Protein AF-A0AAD4X866-F1 (afdb_monomer_lite)

Organism: NCBI:txid357466

Secondary structure (DSSP, 8-state):
---GGGG-TTGGGGHHHHHHHHHHHHH-TT-HHHHHHHHHHHHHHHHHHGGGGHHHHHHHHHHHHHHHHHHTTSS---GGGGHHHHHHHHHHGGGGHHHHHHHHHHHHHHHHHHHHHT--

pLDDT: mean 76.5, std 15.6, range [35.47, 92.19]

InterPro domains:
  IPR011989 Armadillo-like helical [G3DSA:1.25.10.10] (5-119)
  IPR016024 Armadillo-type fold [SSF48371] (7-112)
  IPR040122 Importin beta family [PTHR10527] (7-111)
  IPR058584 Importin subunit beta-1/Transportin-1-like, TPR repeats [PF25574] (9-115)

Foldseek 3Di:
DPLPLVPCLPCLVCCVVVLVVLLVLLPCLVDPVSNLVSLVVLLSCLVNQQQSCVVVVVSVLVSLLVSLVVCVVVLPPDPPNLCSLVSNCRRNPPVSPVCCVSSVVSVVVVVVSVVVVVVD

Sequence (120 aa):
MPDFAKCMPDFAKYMLEFYKYLEMGLQNFEEYQACTITVGVVRDICRALEEKILPYCDGIMTQLLKNFSINQLHRSVKSPNISCFGDISLAIGEQFEKYLAYAMPILKSAAEVSTHAFLN

Radius of gyration: 14.62 Å; chains: 1; bounding box: 31×32×47 Å

Structure (mmCIF, N/CA/C/O backbone):
data_AF-A0AAD4X866-F1
#
_entry.id   AF-A0AAD4X866-F1
#
loop_
_atom_site.group_PDB
_atom_site.id
_atom_site.type_symbol
_atom_site.label_atom_id
_atom_site.label_alt_id
_atom_site.label_comp_id
_atom_site.label_asym_id
_atom_site.label_entity_id
_atom_site.label_seq_id
_atom_site.pdbx_PDB_ins_code
_atom_site.Cartn_x
_atom_site.Cartn_y
_atom_site.Cartn_z
_atom_site.occupancy
_atom_site.B_iso_or_equiv
_atom_site.auth_seq_id
_atom_site.auth_comp_id
_atom_site.auth_asym_id
_atom_site.auth_atom_id
_atom_site.pdbx_PDB_model_num
ATOM 1 N N . MET A 1 1 ? -2.612 -16.992 -9.409 1.00 45.09 1 MET A N 1
ATOM 2 C CA . MET A 1 1 ? -2.059 -17.195 -8.054 1.00 45.09 1 MET A CA 1
ATOM 3 C C . MET A 1 1 ? -3.250 -17.299 -7.112 1.00 45.09 1 MET A C 1
ATOM 5 O O . MET A 1 1 ? -4.165 -16.505 -7.303 1.00 45.09 1 MET A O 1
ATOM 9 N N . PRO A 1 2 ? -3.339 -18.320 -6.243 1.00 43.78 2 PRO A N 1
ATOM 10 C CA . PRO A 1 2 ? -4.480 -18.469 -5.344 1.00 43.78 2 PRO A CA 1
ATOM 11 C C . PRO A 1 2 ? -4.501 -17.310 -4.341 1.00 43.78 2 PRO A C 1
ATOM 13 O O . PRO A 1 2 ? -3.453 -16.876 -3.875 1.00 43.78 2 PRO A O 1
ATOM 16 N N . ASP A 1 3 ? -5.699 -16.795 -4.085 1.00 53.84 3 ASP A N 1
ATOM 17 C CA . ASP A 1 3 ? -5.989 -15.590 -3.304 1.00 53.84 3 ASP A CA 1
ATOM 18 C C . ASP A 1 3 ? -5.671 -15.837 -1.815 1.00 53.84 3 ASP A C 1
ATOM 20 O O . ASP A 1 3 ? -6.530 -16.274 -1.045 1.00 53.84 3 ASP A O 1
ATOM 24 N N . PHE A 1 4 ? -4.411 -15.632 -1.409 1.00 51.78 4 PHE A N 1
ATOM 25 C CA . PHE A 1 4 ? -3.929 -15.867 -0.035 1.00 51.78 4 PHE A CA 1
ATOM 26 C C . PHE A 1 4 ? -4.761 -15.112 1.017 1.00 51.78 4 PHE A C 1
ATOM 28 O O . PHE A 1 4 ? -4.966 -15.602 2.128 1.00 51.78 4 PHE A O 1
ATOM 35 N N . ALA A 1 5 ? -5.309 -13.962 0.626 1.00 49.78 5 ALA A N 1
ATOM 36 C CA . ALA A 1 5 ? -6.184 -13.104 1.412 1.00 49.78 5 ALA A CA 1
ATOM 37 C C . ALA A 1 5 ? -7.446 -13.804 1.945 1.00 49.78 5 ALA A C 1
ATOM 39 O O . ALA A 1 5 ? -7.864 -13.570 3.080 1.00 49.78 5 ALA A O 1
ATOM 40 N N . LYS A 1 6 ? -8.050 -14.698 1.151 1.00 51.56 6 LYS A N 1
ATOM 41 C CA . LYS A 1 6 ? -9.372 -15.270 1.455 1.00 51.56 6 LYS A CA 1
ATOM 42 C C . LYS A 1 6 ? -9.345 -16.292 2.598 1.00 51.56 6 LYS A C 1
ATOM 44 O O . LYS A 1 6 ? -10.385 -16.603 3.172 1.00 51.56 6 LYS A O 1
ATOM 49 N N . CYS A 1 7 ? -8.164 -16.804 2.945 1.00 52.19 7 CYS A N 1
ATOM 50 C CA . CYS A 1 7 ? -7.988 -17.833 3.970 1.00 52.19 7 CYS A CA 1
ATOM 51 C C . CYS A 1 7 ? -7.657 -17.275 5.364 1.00 52.19 7 CYS A C 1
ATOM 53 O O . CYS A 1 7 ? -7.580 -18.057 6.311 1.00 52.19 7 CYS A O 1
ATOM 55 N N . MET A 1 8 ? -7.449 -15.962 5.519 1.00 58.38 8 MET A N 1
ATOM 56 C CA . MET A 1 8 ? -7.005 -15.370 6.788 1.00 58.38 8 MET A CA 1
ATOM 57 C C . MET A 1 8 ? -8.023 -14.364 7.344 1.00 58.38 8 MET A C 1
ATOM 59 O O . MET A 1 8 ? -7.748 -13.164 7.343 1.00 58.38 8 MET A O 1
ATOM 63 N N . PRO A 1 9 ? -9.167 -14.823 7.892 1.00 59.28 9 PRO A N 1
ATOM 64 C CA . PRO A 1 9 ? -10.231 -13.957 8.420 1.00 59.28 9 PRO A CA 1
ATOM 65 C C . PRO A 1 9 ? -9.817 -13.043 9.592 1.00 59.28 9 PRO A C 1
ATOM 67 O O . PRO A 1 9 ? -10.645 -12.303 10.109 1.00 59.28 9 PRO A O 1
ATOM 70 N N . ASP A 1 10 ? -8.548 -13.063 10.007 1.00 73.00 10 ASP A N 1
ATOM 71 C CA . ASP A 1 10 ? -8.043 -12.278 11.130 1.00 73.00 10 ASP A CA 1
ATOM 72 C C . ASP A 1 10 ? -6.566 -11.860 10.959 1.00 73.00 10 ASP A C 1
ATOM 74 O O . ASP A 1 10 ? -5.818 -11.762 11.931 1.00 73.00 10 ASP A O 1
ATOM 78 N N . PHE A 1 11 ? -6.100 -11.647 9.717 1.00 79.12 11 PHE A N 1
ATOM 79 C CA . PHE A 1 11 ? -4.707 -11.234 9.457 1.00 79.12 11 PHE A CA 1
ATOM 80 C C . PHE A 1 11 ? -4.351 -9.876 10.080 1.00 79.12 11 PHE A C 1
ATOM 82 O O . PHE A 1 11 ? -3.198 -9.634 10.432 1.00 79.12 11 PHE A O 1
ATOM 89 N N . ALA A 1 12 ? -5.348 -9.010 10.283 1.00 81.75 12 ALA A N 1
ATOM 90 C CA . ALA A 1 12 ? -5.176 -7.663 10.822 1.00 81.75 12 ALA A CA 1
ATOM 91 C C . ALA A 1 12 ? -4.376 -7.626 12.140 1.00 81.75 12 ALA A C 1
ATOM 93 O O . ALA A 1 12 ? -3.578 -6.715 12.339 1.00 81.75 12 ALA A O 1
ATOM 94 N N . LYS A 1 13 ? -4.508 -8.637 13.013 1.00 86.19 13 LYS A N 1
ATOM 95 C CA . LYS A 1 13 ? -3.761 -8.693 14.286 1.00 86.19 13 LYS A CA 1
ATOM 96 C C . LYS A 1 13 ? -2.251 -8.880 14.121 1.00 86.19 13 LYS A C 1
ATOM 98 O O . LYS A 1 13 ? -1.493 -8.521 15.015 1.00 86.19 13 LYS A O 1
ATOM 103 N N . TYR A 1 14 ? -1.814 -9.430 12.990 1.00 87.44 14 TYR A N 1
ATOM 104 C CA . TYR A 1 14 ? -0.399 -9.634 12.685 1.00 87.44 14 TYR A CA 1
ATOM 105 C C . TYR A 1 14 ? 0.210 -8.452 11.933 1.00 87.44 14 TYR A C 1
ATOM 107 O O . TYR A 1 14 ? 1.433 -8.351 11.870 1.00 87.44 14 TYR A O 1
ATOM 115 N N . MET A 1 15 ? -0.612 -7.538 11.405 1.00 87.81 15 MET A N 1
ATOM 116 C CA . MET A 1 15 ? -0.148 -6.445 10.550 1.00 87.81 15 MET A CA 1
ATOM 117 C C . MET A 1 15 ? 0.864 -5.536 11.219 1.00 87.81 15 MET A C 1
ATOM 119 O O . MET A 1 15 ? 1.790 -5.096 10.555 1.00 87.81 15 MET A O 1
ATOM 123 N N . LEU A 1 16 ? 0.736 -5.279 12.519 1.00 87.88 16 LEU A N 1
ATOM 124 C CA . LEU A 1 16 ? 1.676 -4.409 13.220 1.00 87.88 16 LEU A CA 1
ATOM 125 C C . LEU A 1 16 ? 3.117 -4.942 13.161 1.00 87.88 16 LEU A C 1
ATOM 127 O O . LEU A 1 16 ? 4.047 -4.184 12.896 1.00 87.88 16 LEU A O 1
ATOM 131 N N . GLU A 1 17 ? 3.299 -6.243 13.385 1.00 89.94 17 GLU A N 1
ATOM 132 C CA . GLU A 1 17 ? 4.623 -6.868 13.341 1.00 89.94 17 GLU A CA 1
ATOM 133 C C . GLU A 1 17 ? 5.041 -7.164 11.898 1.00 89.94 17 GLU A C 1
ATOM 135 O O . GLU A 1 17 ? 6.176 -6.904 11.501 1.00 89.94 17 GLU A O 1
ATOM 140 N N . PHE A 1 18 ? 4.097 -7.640 11.084 1.00 89.19 18 PHE A N 1
ATOM 141 C CA . PHE A 1 18 ? 4.320 -7.965 9.681 1.00 89.19 18 PHE A CA 1
ATOM 142 C C . PHE A 1 18 ? 4.733 -6.743 8.851 1.00 89.19 18 PHE A C 1
ATOM 144 O O . PHE A 1 18 ? 5.594 -6.849 7.978 1.00 89.19 18 PHE A O 1
ATOM 151 N N . TYR A 1 19 ? 4.173 -5.569 9.154 1.00 89.44 19 TYR A N 1
ATOM 152 C CA . TYR A 1 19 ? 4.465 -4.324 8.451 1.00 89.44 19 TYR A CA 1
ATOM 153 C C . TYR A 1 19 ? 5.958 -3.973 8.471 1.00 89.44 19 TYR A C 1
ATOM 155 O O . TYR A 1 19 ? 6.470 -3.472 7.477 1.00 89.44 19 TYR A O 1
ATOM 163 N N . LYS A 1 20 ? 6.686 -4.305 9.546 1.00 90.62 20 LYS A N 1
ATOM 164 C CA . LYS A 1 20 ? 8.140 -4.074 9.627 1.00 90.62 20 LYS A CA 1
ATOM 165 C C . LYS A 1 20 ? 8.887 -4.827 8.525 1.00 90.62 20 LYS A C 1
ATOM 167 O O . LYS A 1 20 ? 9.735 -4.261 7.844 1.00 90.62 20 LYS A O 1
ATOM 172 N N . TYR A 1 21 ? 8.530 -6.093 8.315 1.00 89.31 21 TYR A N 1
ATOM 173 C CA . TYR A 1 21 ? 9.117 -6.926 7.267 1.00 89.31 21 TYR A CA 1
ATOM 174 C C . TYR A 1 21 ? 8.673 -6.483 5.873 1.00 89.31 21 TYR A C 1
ATOM 176 O O . TYR A 1 21 ? 9.475 -6.495 4.940 1.00 89.31 21 TYR A O 1
ATOM 184 N N . LEU A 1 22 ? 7.415 -6.055 5.739 1.00 88.00 22 LEU A N 1
ATOM 185 C CA . LEU A 1 22 ? 6.889 -5.502 4.495 1.00 88.00 22 LEU A CA 1
ATOM 186 C C . LEU A 1 22 ? 7.654 -4.236 4.086 1.00 88.00 22 LEU A C 1
ATOM 188 O O . LEU A 1 22 ? 8.079 -4.110 2.941 1.00 88.00 22 LEU A O 1
ATOM 192 N N . GLU A 1 23 ? 7.870 -3.321 5.029 1.00 87.38 23 GLU A N 1
ATOM 193 C CA . GLU A 1 23 ? 8.614 -2.087 4.797 1.00 87.38 23 GLU A CA 1
ATOM 194 C C . GLU A 1 23 ? 10.082 -2.369 4.454 1.00 87.38 23 GLU A C 1
ATOM 196 O O . GLU A 1 23 ? 10.592 -1.795 3.494 1.00 87.38 23 GLU A O 1
ATOM 201 N N . MET A 1 24 ? 10.734 -3.307 5.152 1.00 87.31 24 MET A N 1
ATOM 202 C CA . MET A 1 24 ? 12.085 -3.764 4.799 1.00 87.31 24 MET A CA 1
ATOM 203 C C . MET A 1 24 ? 12.154 -4.328 3.373 1.00 87.31 24 MET A C 1
ATOM 205 O O . MET A 1 24 ? 13.079 -4.004 2.631 1.00 87.31 24 MET A O 1
ATOM 209 N N . GLY A 1 25 ? 11.172 -5.138 2.965 1.00 83.94 25 GLY A N 1
ATOM 210 C CA . GLY A 1 25 ? 11.095 -5.683 1.607 1.00 83.94 25 GLY A CA 1
ATOM 211 C C . GLY A 1 25 ? 10.909 -4.596 0.546 1.00 83.94 25 GLY A C 1
ATOM 212 O O . GLY A 1 25 ? 11.561 -4.632 -0.495 1.00 83.94 25 GLY A O 1
ATOM 213 N N . LEU A 1 26 ? 10.080 -3.585 0.832 1.00 81.00 26 LEU A N 1
ATOM 214 C CA . LEU A 1 26 ? 9.876 -2.437 -0.056 1.00 81.00 26 LEU A CA 1
ATOM 215 C C . LEU A 1 26 ? 11.115 -1.532 -0.136 1.00 81.00 26 LEU A C 1
ATOM 217 O O . LEU A 1 26 ? 11.294 -0.852 -1.140 1.00 81.00 26 LEU A O 1
ATOM 221 N N . GLN A 1 27 ? 11.963 -1.505 0.892 1.00 83.56 27 GLN A N 1
ATOM 222 C CA . GLN A 1 27 ? 13.223 -0.754 0.893 1.00 83.56 27 GLN A CA 1
ATOM 223 C C . GLN A 1 27 ? 14.383 -1.511 0.233 1.00 83.56 27 GLN A C 1
ATOM 225 O O . GLN A 1 27 ? 15.426 -0.914 -0.030 1.00 83.56 27 GLN A O 1
ATOM 230 N N . ASN A 1 28 ? 14.236 -2.808 -0.041 1.00 76.75 28 ASN A N 1
ATOM 231 C CA . ASN A 1 28 ? 15.286 -3.593 -0.679 1.00 76.75 28 ASN A CA 1
ATOM 232 C C . ASN A 1 28 ? 15.249 -3.420 -2.209 1.00 76.75 28 ASN A C 1
ATOM 234 O O . ASN A 1 28 ? 14.742 -4.265 -2.947 1.00 76.75 28 ASN A O 1
ATOM 238 N N . PHE A 1 29 ? 15.781 -2.286 -2.675 1.00 67.44 29 PHE A N 1
ATOM 239 C CA . PHE A 1 29 ? 15.821 -1.910 -4.094 1.00 67.44 29 PHE A CA 1
ATOM 240 C C . PHE A 1 29 ? 16.861 -2.694 -4.913 1.00 67.44 29 PHE A C 1
ATOM 242 O O . PHE A 1 29 ? 16.810 -2.662 -6.141 1.00 67.44 29 PHE A O 1
ATOM 249 N N . GLU A 1 30 ? 17.813 -3.366 -4.259 1.00 67.12 30 GLU A N 1
ATOM 250 C CA . GLU A 1 30 ? 18.917 -4.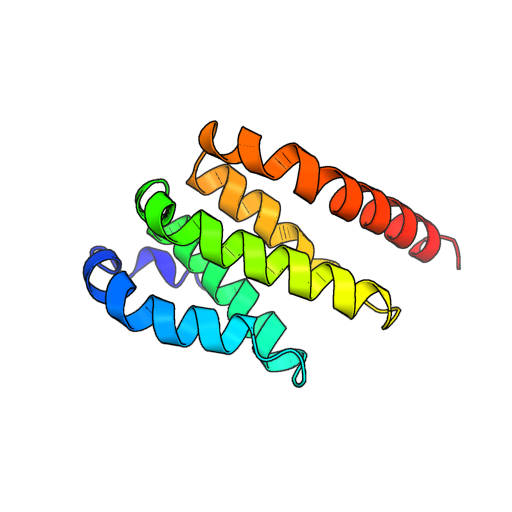065 -4.933 1.00 67.12 30 GLU A CA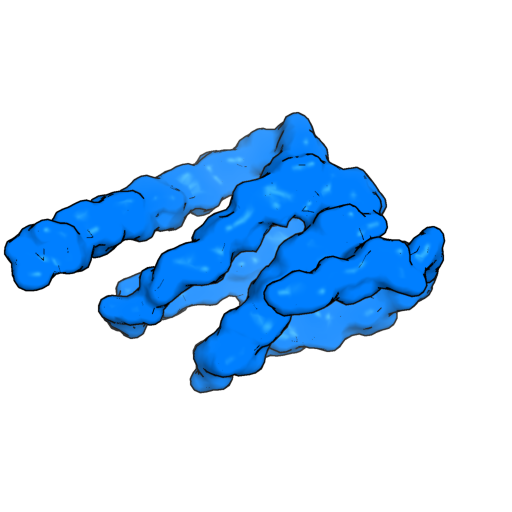 1
ATOM 251 C C . GLU A 1 30 ? 18.451 -5.355 -5.617 1.00 67.12 30 GLU A C 1
ATOM 253 O O . GLU A 1 30 ? 18.979 -5.741 -6.661 1.00 67.12 30 GLU A O 1
ATOM 258 N N . GLU A 1 31 ? 17.413 -5.996 -5.075 1.00 71.56 31 GLU A N 1
ATOM 259 C CA . GLU A 1 31 ? 16.897 -7.261 -5.582 1.00 71.56 31 GLU A CA 1
ATOM 260 C C . GLU A 1 31 ? 15.493 -7.096 -6.181 1.00 71.56 31 GLU A C 1
ATOM 262 O O . GLU A 1 31 ? 14.464 -7.163 -5.505 1.00 71.56 31 GLU A O 1
ATOM 267 N N . TYR A 1 32 ? 15.438 -6.925 -7.507 1.00 69.69 32 TYR A N 1
ATOM 268 C CA . TYR A 1 32 ? 14.186 -6.732 -8.254 1.00 69.69 32 TYR A CA 1
ATOM 269 C C . TYR A 1 32 ? 13.133 -7.825 -7.986 1.00 69.69 32 TYR A C 1
ATOM 271 O O . TYR A 1 32 ? 11.929 -7.549 -7.951 1.00 69.69 32 TYR A O 1
ATOM 279 N N . GLN A 1 33 ? 13.571 -9.073 -7.791 1.00 69.69 33 GLN A N 1
ATOM 280 C CA . GLN A 1 33 ? 12.671 -10.186 -7.477 1.00 69.69 33 GLN A CA 1
ATOM 281 C C . GLN A 1 33 ? 12.019 -10.017 -6.101 1.00 69.69 33 GLN A C 1
ATOM 283 O O . GLN A 1 33 ? 10.803 -10.177 -5.993 1.00 69.69 33 GLN A O 1
ATOM 288 N N . ALA A 1 34 ? 12.788 -9.623 -5.083 1.00 74.75 34 ALA A N 1
ATOM 289 C CA . ALA A 1 34 ? 12.271 -9.362 -3.743 1.00 74.75 34 ALA A CA 1
ATOM 290 C C . ALA A 1 34 ? 11.254 -8.210 -3.749 1.00 74.75 34 ALA A C 1
ATOM 292 O O . ALA A 1 34 ? 10.173 -8.340 -3.171 1.00 74.75 34 ALA A O 1
ATOM 293 N N . CYS A 1 35 ? 11.538 -7.129 -4.484 1.00 75.19 35 CYS A N 1
ATOM 294 C CA . CYS A 1 35 ? 10.600 -6.017 -4.653 1.00 75.19 35 CYS A CA 1
ATOM 295 C C . CYS A 1 35 ? 9.301 -6.471 -5.347 1.00 75.19 35 CYS A C 1
ATOM 297 O O . CYS A 1 35 ? 8.207 -6.206 -4.850 1.00 75.19 35 CYS A O 1
ATOM 299 N N . THR A 1 36 ? 9.398 -7.246 -6.434 1.00 76.62 36 THR A N 1
ATOM 300 C CA . THR A 1 36 ? 8.223 -7.766 -7.163 1.00 76.62 36 THR A CA 1
ATOM 301 C C . THR A 1 36 ? 7.341 -8.652 -6.278 1.00 76.62 36 THR A C 1
ATOM 303 O O . THR A 1 36 ? 6.116 -8.518 -6.287 1.00 76.62 36 THR A O 1
ATOM 306 N N . ILE A 1 37 ? 7.951 -9.541 -5.489 1.00 82.31 37 ILE A N 1
ATOM 307 C CA . ILE A 1 37 ? 7.231 -10.400 -4.539 1.00 82.31 37 ILE A CA 1
ATOM 308 C C . ILE A 1 37 ? 6.555 -9.542 -3.467 1.00 82.31 37 ILE A C 1
ATOM 310 O O . ILE A 1 37 ? 5.371 -9.727 -3.191 1.00 82.31 37 ILE A O 1
ATOM 314 N N . THR A 1 38 ? 7.275 -8.566 -2.914 1.00 84.31 38 THR A N 1
ATOM 315 C CA . THR A 1 38 ? 6.759 -7.676 -1.868 1.00 84.31 38 THR A CA 1
ATOM 316 C C . THR A 1 38 ? 5.564 -6.858 -2.362 1.00 84.31 38 THR A C 1
ATOM 318 O O . THR A 1 38 ? 4.557 -6.761 -1.666 1.00 84.31 38 THR A O 1
ATOM 321 N N . VAL A 1 39 ? 5.609 -6.335 -3.591 1.00 83.88 39 VAL A N 1
ATOM 322 C CA . VAL A 1 39 ? 4.468 -5.646 -4.220 1.00 83.88 39 VAL A CA 1
ATOM 323 C C . VAL A 1 39 ? 3.267 -6.586 -4.391 1.00 83.88 39 VAL A C 1
ATOM 325 O O . VAL A 1 39 ? 2.130 -6.176 -4.156 1.00 83.88 39 VAL A O 1
ATOM 328 N N . GLY A 1 40 ? 3.499 -7.852 -4.751 1.00 85.62 40 GLY A N 1
ATOM 329 C CA . GLY A 1 40 ? 2.447 -8.873 -4.792 1.00 85.62 40 GLY A CA 1
ATOM 330 C C . GLY A 1 40 ? 1.787 -9.090 -3.427 1.00 85.62 40 GLY A C 1
ATOM 331 O O . GLY A 1 40 ? 0.564 -9.107 -3.329 1.00 85.62 40 GLY A O 1
ATOM 332 N N . VAL A 1 41 ? 2.588 -9.150 -2.363 1.00 87.69 41 VAL A N 1
ATOM 333 C CA . VAL A 1 41 ? 2.089 -9.257 -0.985 1.00 87.69 41 VAL A CA 1
ATOM 334 C C . VAL A 1 41 ? 1.263 -8.031 -0.591 1.00 87.69 41 VAL A C 1
ATOM 336 O O . VAL A 1 41 ? 0.192 -8.189 -0.010 1.00 87.69 41 VAL A O 1
ATOM 339 N N . VAL A 1 42 ? 1.697 -6.812 -0.941 1.00 88.75 42 VAL A N 1
ATOM 340 C CA . VAL A 1 42 ? 0.903 -5.590 -0.703 1.00 88.75 42 VAL A CA 1
ATOM 341 C C . VAL A 1 42 ? -0.477 -5.705 -1.350 1.00 88.75 42 VAL A C 1
ATOM 343 O O . VAL A 1 42 ? -1.471 -5.400 -0.693 1.00 88.75 42 VAL A O 1
ATOM 346 N N . ARG A 1 43 ? -0.562 -6.178 -2.601 1.00 87.75 43 ARG A N 1
ATOM 347 C CA . ARG A 1 43 ? -1.851 -6.383 -3.283 1.00 87.75 43 ARG A CA 1
ATOM 348 C C . ARG A 1 43 ? -2.754 -7.361 -2.545 1.00 87.75 43 ARG A C 1
ATOM 350 O O . ARG A 1 43 ? -3.934 -7.070 -2.360 1.00 87.75 43 ARG A O 1
ATOM 357 N N . ASP A 1 44 ? -2.212 -8.497 -2.124 1.00 87.62 44 ASP A N 1
ATOM 358 C CA . ASP A 1 44 ? -2.984 -9.508 -1.400 1.00 87.62 44 ASP A CA 1
ATOM 359 C C . ASP A 1 44 ? -3.488 -8.950 -0.059 1.00 87.62 44 ASP A C 1
ATOM 361 O O . ASP A 1 44 ? -4.639 -9.163 0.314 1.00 87.62 44 ASP A O 1
ATOM 365 N N . ILE A 1 45 ? -2.677 -8.147 0.635 1.00 88.56 45 ILE A N 1
ATOM 366 C CA . ILE A 1 45 ? -3.070 -7.490 1.889 1.00 88.56 45 ILE A CA 1
ATOM 367 C C . ILE A 1 45 ? -4.146 -6.429 1.656 1.00 88.56 45 ILE A C 1
ATOM 369 O O . ILE A 1 45 ? -5.097 -6.368 2.433 1.00 88.56 45 ILE A O 1
ATOM 373 N N . CYS A 1 46 ? -4.039 -5.632 0.589 1.00 88.81 46 CYS A N 1
ATOM 374 C CA . CYS A 1 46 ? -5.072 -4.662 0.211 1.00 88.81 46 CYS A CA 1
ATOM 375 C C . CYS A 1 46 ? -6.428 -5.357 0.036 1.00 88.81 46 CYS A C 1
ATOM 377 O O . CYS A 1 46 ? -7.434 -4.890 0.559 1.00 88.81 46 CYS A O 1
ATOM 379 N N . ARG A 1 47 ? -6.440 -6.520 -0.624 1.00 85.69 47 ARG A N 1
ATOM 380 C CA . ARG A 1 47 ? -7.650 -7.334 -0.819 1.00 85.69 47 ARG A CA 1
ATOM 381 C C . ARG A 1 47 ? -8.144 -8.009 0.458 1.00 85.69 47 ARG A C 1
ATOM 383 O O . ARG A 1 47 ? -9.342 -8.191 0.613 1.00 85.69 47 ARG A O 1
ATOM 390 N N . ALA A 1 48 ? -7.241 -8.408 1.352 1.00 85.56 48 ALA A N 1
ATOM 391 C CA . ALA A 1 48 ? -7.592 -9.087 2.599 1.00 85.56 48 ALA A CA 1
ATOM 392 C C . ALA A 1 48 ? -8.163 -8.141 3.661 1.00 85.56 48 ALA A C 1
ATOM 394 O O . ALA A 1 48 ? -9.018 -8.531 4.455 1.00 85.56 48 ALA A O 1
ATOM 395 N N . LEU A 1 49 ? -7.606 -6.933 3.741 1.00 86.44 49 LEU A N 1
ATOM 396 C CA . LEU A 1 49 ? -7.870 -5.993 4.825 1.00 86.44 49 LEU A CA 1
ATOM 397 C C . LEU A 1 49 ? -8.836 -4.884 4.435 1.00 86.44 49 LEU A C 1
ATOM 399 O O . LEU A 1 49 ? -9.434 -4.300 5.341 1.00 86.44 49 LEU A O 1
ATOM 403 N N . GLU A 1 50 ? -8.973 -4.603 3.137 1.00 88.38 50 GLU A N 1
ATOM 404 C CA . GLU A 1 50 ? -9.774 -3.491 2.624 1.00 88.38 50 GLU A CA 1
ATOM 405 C C . GLU A 1 50 ? -9.413 -2.205 3.393 1.00 88.38 50 GLU A C 1
ATOM 407 O O . GLU A 1 50 ? -8.230 -1.913 3.590 1.00 88.38 50 GLU A O 1
ATOM 412 N N . GLU A 1 51 ? -10.393 -1.474 3.922 1.00 88.38 51 GLU A N 1
ATOM 413 C CA . GLU A 1 51 ? -10.185 -0.211 4.638 1.00 88.38 51 GLU A CA 1
ATOM 414 C C . GLU A 1 51 ? -9.268 -0.335 5.871 1.00 88.38 51 GLU A C 1
ATOM 416 O O . GLU A 1 51 ? -8.653 0.644 6.297 1.00 88.38 51 GLU A O 1
ATOM 421 N N . LYS A 1 52 ? -9.097 -1.539 6.442 1.00 87.62 52 LYS A N 1
ATOM 422 C CA . LYS A 1 52 ? -8.232 -1.756 7.619 1.00 87.62 52 LYS A CA 1
ATOM 423 C C . LYS A 1 52 ? -6.745 -1.565 7.313 1.00 87.62 52 LYS A C 1
ATOM 425 O O . LYS A 1 52 ? -5.948 -1.477 8.246 1.00 87.62 52 LYS A O 1
ATOM 430 N N . ILE A 1 53 ? -6.353 -1.501 6.037 1.00 89.75 53 ILE A N 1
ATOM 431 C CA . ILE A 1 53 ? -4.970 -1.217 5.634 1.00 89.75 53 ILE A CA 1
ATOM 432 C C . ILE A 1 53 ? -4.607 0.273 5.749 1.00 89.75 53 ILE A C 1
ATOM 434 O O . ILE A 1 53 ? -3.425 0.615 5.769 1.00 89.75 53 ILE A O 1
ATOM 438 N N . LEU A 1 54 ? -5.600 1.158 5.892 1.00 90.06 54 LEU A N 1
ATOM 439 C CA . LEU A 1 54 ? -5.434 2.613 5.881 1.00 90.06 54 LEU A CA 1
ATOM 440 C C . LEU A 1 54 ? -4.313 3.161 6.793 1.00 90.06 54 LEU A C 1
ATOM 442 O O . LEU A 1 54 ? -3.564 4.019 6.323 1.00 90.06 54 LEU A O 1
ATOM 446 N N . PRO A 1 55 ? -4.097 2.656 8.029 1.00 91.75 55 PRO A N 1
ATOM 447 C CA . PRO A 1 55 ? -3.001 3.119 8.889 1.00 91.75 55 PRO A CA 1
ATOM 448 C C . PRO A 1 55 ? -1.596 2.869 8.318 1.00 91.75 55 PRO A C 1
ATOM 450 O O . PRO A 1 55 ? -0.637 3.516 8.727 1.00 91.75 55 PRO A O 1
ATOM 453 N N . TYR A 1 56 ? -1.466 1.923 7.387 1.00 91.25 56 TYR A N 1
ATOM 454 C CA . TYR A 1 56 ? -0.201 1.488 6.794 1.00 91.25 56 TYR A CA 1
ATOM 455 C C . TYR A 1 56 ? 0.028 2.077 5.394 1.00 91.25 56 TYR A C 1
ATOM 457 O O . TYR A 1 56 ? 1.152 2.064 4.887 1.00 91.25 56 TYR A O 1
ATOM 465 N N . CYS A 1 57 ? -1.022 2.609 4.758 1.00 90.88 57 CYS A N 1
ATOM 466 C CA . CYS A 1 57 ? -0.983 3.079 3.373 1.00 90.88 57 CYS A CA 1
ATOM 467 C C . CYS A 1 57 ? 0.028 4.197 3.128 1.00 90.88 57 CYS A C 1
ATOM 469 O O . CYS A 1 57 ? 0.692 4.178 2.095 1.00 90.88 57 CYS A O 1
ATOM 471 N N . ASP A 1 58 ? 0.180 5.144 4.057 1.00 91.38 58 ASP A N 1
ATOM 472 C CA . ASP A 1 58 ? 1.099 6.274 3.872 1.00 91.38 58 ASP A CA 1
ATOM 473 C C . ASP A 1 58 ? 2.553 5.806 3.721 1.00 91.38 58 ASP A C 1
ATOM 475 O O . ASP A 1 58 ? 3.278 6.269 2.833 1.00 91.38 58 ASP A O 1
ATOM 479 N N . GLY A 1 59 ? 2.971 4.838 4.538 1.00 90.75 59 GLY A N 1
ATOM 480 C CA . GLY A 1 59 ? 4.311 4.271 4.452 1.00 90.75 59 GLY A CA 1
ATOM 481 C C . GLY A 1 59 ? 4.494 3.408 3.203 1.00 90.75 59 GLY A C 1
ATOM 482 O O . GLY A 1 59 ? 5.465 3.605 2.470 1.00 90.75 59 GLY A O 1
ATOM 483 N N . ILE A 1 60 ? 3.520 2.547 2.878 1.00 90.44 60 ILE A N 1
ATOM 484 C CA . ILE A 1 60 ? 3.538 1.726 1.652 1.00 90.44 60 ILE A CA 1
ATOM 485 C C . ILE A 1 60 ? 3.659 2.615 0.411 1.00 90.44 60 ILE A C 1
ATOM 487 O O . ILE A 1 60 ? 4.559 2.416 -0.406 1.00 90.44 60 ILE A O 1
ATOM 491 N N . MET A 1 61 ? 2.802 3.631 0.284 1.00 89.62 61 MET A N 1
ATOM 492 C CA . MET A 1 61 ? 2.810 4.562 -0.845 1.00 89.62 61 MET A CA 1
ATOM 493 C C . MET A 1 61 ? 4.135 5.310 -0.947 1.00 89.62 61 MET A C 1
ATOM 495 O O . MET A 1 61 ? 4.688 5.421 -2.038 1.00 89.62 61 MET A O 1
ATOM 499 N N . THR A 1 62 ? 4.693 5.760 0.178 1.00 89.75 62 THR A N 1
ATOM 500 C CA . THR A 1 62 ? 5.999 6.430 0.194 1.00 89.75 62 THR A CA 1
ATOM 501 C C . THR A 1 62 ? 7.101 5.535 -0.376 1.00 89.75 62 THR A C 1
ATOM 503 O O . THR A 1 62 ? 7.883 5.986 -1.217 1.00 89.75 62 THR A O 1
ATOM 506 N N . GLN A 1 63 ? 7.168 4.266 0.040 1.00 86.88 63 GLN A N 1
ATOM 507 C CA . GLN A 1 63 ? 8.190 3.348 -0.472 1.00 86.88 63 GLN A CA 1
ATOM 508 C 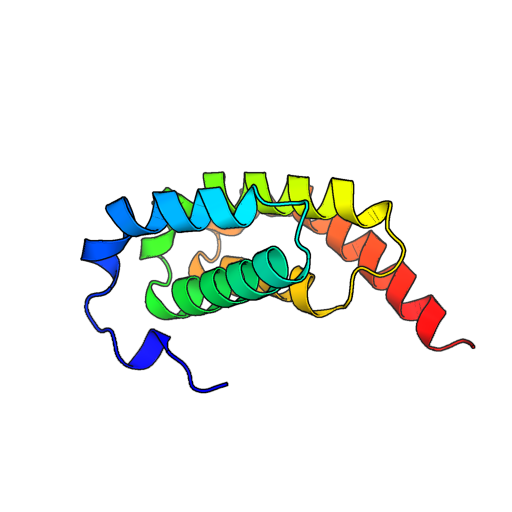C . GLN A 1 63 ? 7.930 2.950 -1.929 1.00 86.88 63 GLN A C 1
ATOM 510 O O . GLN A 1 63 ? 8.875 2.859 -2.712 1.00 86.88 63 GLN A O 1
ATOM 515 N N . LEU A 1 64 ? 6.670 2.763 -2.331 1.00 83.38 64 LEU A N 1
ATOM 516 C CA . LEU A 1 64 ? 6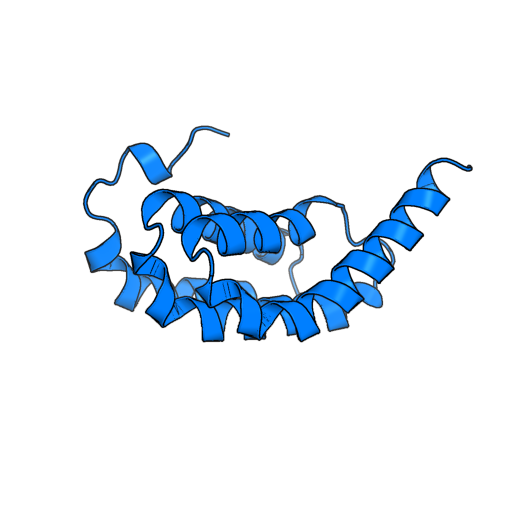.311 2.485 -3.723 1.00 83.38 64 LEU A CA 1
ATOM 517 C C . LEU A 1 64 ? 6.736 3.634 -4.645 1.00 83.38 64 LEU A C 1
ATOM 519 O O . LEU A 1 64 ? 7.432 3.401 -5.629 1.00 83.38 64 LEU A O 1
ATOM 523 N N . LEU A 1 65 ? 6.399 4.882 -4.310 1.00 82.38 65 LEU A N 1
ATOM 524 C CA . LEU A 1 65 ? 6.773 6.056 -5.110 1.00 82.38 65 LEU A CA 1
ATOM 525 C C . LEU A 1 65 ? 8.299 6.182 -5.273 1.00 82.38 65 LEU A C 1
ATOM 527 O O . LEU A 1 65 ? 8.785 6.479 -6.370 1.00 82.38 65 LEU A O 1
ATOM 531 N N . LYS A 1 66 ? 9.063 5.897 -4.209 1.00 81.38 66 LYS A N 1
ATOM 532 C CA . LYS A 1 66 ? 10.535 5.843 -4.258 1.00 81.38 66 LYS A CA 1
ATOM 533 C C . LYS A 1 66 ? 11.033 4.720 -5.168 1.00 81.38 66 LYS A C 1
ATOM 535 O O . LYS A 1 66 ? 11.864 4.978 -6.036 1.00 81.38 66 LYS A O 1
ATOM 540 N N . ASN A 1 67 ? 10.480 3.511 -5.027 1.00 75.38 67 ASN A N 1
ATOM 541 C CA . ASN A 1 67 ? 10.785 2.366 -5.891 1.00 75.38 67 ASN A CA 1
ATOM 542 C C . ASN A 1 67 ? 10.587 2.714 -7.367 1.00 75.38 67 ASN A C 1
ATOM 544 O O . ASN A 1 67 ? 11.457 2.431 -8.187 1.00 75.38 67 ASN A O 1
ATOM 548 N N . PHE A 1 68 ? 9.465 3.341 -7.723 1.00 72.75 68 PHE A N 1
ATOM 549 C CA . PHE A 1 68 ? 9.182 3.703 -9.111 1.00 72.75 68 PHE A CA 1
ATOM 550 C C . PHE A 1 68 ? 10.120 4.778 -9.643 1.00 72.75 68 PHE A C 1
ATOM 552 O O . PHE A 1 68 ? 10.588 4.655 -10.772 1.00 72.75 68 PHE A O 1
ATOM 559 N N . SER A 1 69 ? 10.428 5.791 -8.834 1.00 71.75 69 SER A N 1
ATOM 560 C CA . SER A 1 69 ? 11.335 6.874 -9.230 1.00 71.75 69 SER A CA 1
ATOM 561 C C . SER A 1 69 ? 12.749 6.359 -9.524 1.00 71.75 69 SER A C 1
ATOM 563 O O . SER A 1 69 ? 13.377 6.807 -10.478 1.00 71.75 69 SER A O 1
ATOM 565 N N . ILE A 1 70 ? 13.230 5.379 -8.750 1.00 66.06 70 ILE A N 1
ATOM 566 C CA . ILE A 1 70 ? 14.545 4.751 -8.955 1.00 66.06 70 ILE A CA 1
ATOM 567 C C . ILE A 1 70 ? 14.512 3.800 -10.162 1.00 66.06 70 ILE A C 1
ATOM 569 O O . ILE A 1 70 ? 15.384 3.857 -11.026 1.00 66.06 70 ILE A O 1
ATOM 573 N N . ASN A 1 71 ? 13.484 2.952 -10.268 1.00 58.28 71 ASN A N 1
ATOM 574 C CA . ASN A 1 71 ? 13.391 1.945 -11.329 1.00 58.28 71 ASN A CA 1
ATOM 575 C C . ASN A 1 71 ? 13.053 2.521 -12.715 1.00 58.28 71 ASN A C 1
ATOM 577 O O . ASN A 1 71 ? 13.300 1.851 -13.710 1.00 58.28 71 ASN A O 1
ATOM 581 N N . GLN A 1 72 ? 12.559 3.760 -12.821 1.00 53.69 72 GLN A N 1
ATOM 582 C CA . GLN A 1 72 ? 12.450 4.475 -14.104 1.00 53.69 72 GLN A CA 1
ATOM 583 C C . GLN A 1 72 ? 13.808 4.613 -14.825 1.00 53.69 72 GLN A C 1
ATOM 585 O O . GLN A 1 72 ? 13.844 4.704 -16.052 1.00 53.69 72 GLN A O 1
ATOM 590 N N . LEU A 1 73 ? 14.927 4.577 -14.088 1.00 48.62 73 LEU A N 1
ATOM 591 C CA . LEU A 1 73 ? 16.278 4.631 -14.659 1.00 48.62 73 LEU A CA 1
ATOM 592 C C . LEU A 1 73 ? 16.713 3.296 -15.287 1.00 48.62 73 LEU A C 1
ATOM 594 O O . LEU A 1 73 ? 17.473 3.292 -16.255 1.00 48.62 73 LEU A O 1
ATOM 598 N N . HIS A 1 74 ? 16.204 2.163 -14.794 1.00 49.09 74 HIS A N 1
ATOM 599 C CA . HIS A 1 74 ? 16.441 0.844 -15.379 1.00 49.09 74 HIS A CA 1
ATOM 600 C C . HIS A 1 74 ? 15.254 0.505 -16.288 1.00 49.09 74 HIS A C 1
ATOM 602 O O . HIS A 1 74 ? 14.205 0.081 -15.824 1.00 49.09 74 HIS A O 1
ATOM 608 N N . ARG A 1 75 ? 15.431 0.733 -17.596 1.00 51.09 75 ARG A N 1
ATOM 609 C CA . ARG A 1 75 ? 14.477 0.749 -18.736 1.00 51.09 75 ARG A CA 1
ATOM 610 C C . ARG A 1 75 ? 13.537 -0.466 -18.946 1.00 51.09 75 ARG A C 1
ATOM 612 O O . ARG A 1 75 ? 13.164 -0.788 -20.070 1.00 51.09 75 ARG A O 1
ATOM 619 N N . SER A 1 76 ? 13.151 -1.185 -17.903 1.00 50.41 76 SER A N 1
ATOM 620 C CA . SER A 1 76 ? 12.264 -2.348 -17.931 1.00 50.41 76 SER A CA 1
ATOM 621 C C . SER A 1 76 ? 11.408 -2.412 -16.666 1.00 50.41 76 SER A C 1
ATOM 623 O O . SER A 1 76 ? 11.325 -3.444 -16.000 1.00 50.41 76 SER A O 1
ATOM 625 N N . VAL A 1 77 ? 10.721 -1.315 -16.346 1.00 47.84 77 VAL A N 1
ATOM 626 C CA . VAL A 1 77 ? 9.563 -1.352 -15.444 1.00 47.84 77 VAL A CA 1
ATOM 627 C C . VAL A 1 77 ? 8.458 -2.165 -16.119 1.00 47.84 77 VAL A C 1
ATOM 629 O O . VAL A 1 77 ? 7.620 -1.648 -16.853 1.00 47.84 77 VAL A O 1
ATOM 632 N N . LYS A 1 78 ? 8.499 -3.486 -15.923 1.00 53.47 78 LYS A N 1
ATOM 633 C CA . LYS A 1 78 ? 7.432 -4.387 -16.352 1.00 53.47 78 LYS A CA 1
ATOM 634 C C . LYS A 1 78 ? 6.122 -3.954 -15.678 1.00 53.47 78 LYS A C 1
ATOM 636 O O . LYS A 1 78 ? 6.085 -3.651 -14.485 1.00 53.47 78 LYS A O 1
ATOM 641 N N . SER A 1 79 ? 5.057 -3.991 -16.473 1.00 53.66 79 SER A N 1
ATOM 642 C CA . SER A 1 79 ? 3.644 -3.706 -16.175 1.00 53.66 79 SER A CA 1
ATOM 643 C C . SER A 1 79 ? 3.081 -4.122 -14.787 1.00 53.66 79 SER A C 1
ATOM 645 O O . SER A 1 79 ? 2.211 -3.400 -14.294 1.00 53.66 79 SER A O 1
ATOM 647 N N . PRO A 1 80 ? 3.540 -5.190 -14.090 1.00 52.19 80 PRO A N 1
ATOM 648 C CA . PRO A 1 80 ? 2.907 -5.631 -12.841 1.00 52.19 80 PRO A CA 1
ATOM 649 C C . PRO A 1 80 ? 2.963 -4.640 -11.673 1.00 52.19 80 PRO A C 1
ATOM 651 O O . PRO A 1 80 ? 2.022 -4.598 -10.884 1.00 52.19 80 PRO A O 1
ATOM 654 N N . ASN A 1 81 ? 4.012 -3.822 -11.549 1.00 61.16 81 ASN A N 1
ATOM 655 C CA . ASN A 1 81 ? 4.188 -2.996 -10.347 1.00 61.16 81 ASN A CA 1
ATOM 656 C C . ASN A 1 81 ? 3.121 -1.891 -10.231 1.00 61.16 81 ASN A C 1
ATOM 658 O O . ASN A 1 81 ? 2.675 -1.558 -9.138 1.00 61.16 81 ASN A O 1
ATOM 662 N N . ILE A 1 82 ? 2.634 -1.386 -11.362 1.00 69.75 82 ILE A N 1
ATOM 663 C CA . ILE A 1 82 ? 1.662 -0.286 -11.413 1.00 69.75 82 ILE A CA 1
ATOM 664 C C . ILE A 1 82 ? 0.270 -0.717 -10.951 1.00 69.75 82 ILE A C 1
ATOM 666 O O . ILE A 1 82 ? -0.478 0.096 -10.409 1.00 69.75 82 ILE A O 1
ATOM 670 N N . SER A 1 83 ? -0.054 -2.005 -11.105 1.00 78.38 83 SER A N 1
ATOM 671 C CA . SER A 1 83 ? -1.335 -2.559 -10.652 1.00 78.38 83 SER A CA 1
ATOM 672 C C . SER A 1 83 ? -1.590 -2.320 -9.160 1.00 78.38 83 SER A C 1
ATOM 674 O O . SER A 1 83 ? -2.736 -2.140 -8.763 1.00 78.38 83 SER A O 1
ATOM 676 N N . CYS A 1 84 ? -0.524 -2.182 -8.362 1.00 83.31 84 CYS A N 1
ATOM 677 C CA . CYS A 1 84 ? -0.605 -1.934 -6.927 1.00 83.31 84 CYS A CA 1
ATOM 678 C C . CYS A 1 84 ? -1.340 -0.628 -6.575 1.00 83.31 84 CYS A C 1
ATOM 680 O O . CYS A 1 84 ? -2.094 -0.605 -5.608 1.00 83.31 84 CYS A O 1
ATOM 682 N N . PHE A 1 85 ? -1.213 0.440 -7.379 1.00 87.50 85 PHE A N 1
ATOM 683 C CA . PHE A 1 85 ? -1.986 1.669 -7.144 1.00 87.50 85 PHE A CA 1
ATOM 684 C C . PHE A 1 85 ? -3.494 1.428 -7.270 1.00 87.50 85 PHE A C 1
ATOM 686 O O . PHE A 1 85 ? -4.269 1.985 -6.499 1.00 87.50 85 PHE A O 1
ATOM 693 N N . GLY A 1 86 ? -3.898 0.567 -8.207 1.00 87.69 86 GLY A N 1
ATOM 694 C CA . GLY A 1 86 ? -5.289 0.162 -8.378 1.00 87.69 86 GLY A CA 1
ATOM 695 C C . GLY A 1 86 ? -5.796 -0.676 -7.207 1.00 87.69 86 GLY A C 1
ATOM 696 O O . GLY A 1 86 ? -6.863 -0.385 -6.682 1.00 87.69 86 GLY A O 1
ATOM 697 N N . ASP A 1 87 ? -5.029 -1.672 -6.752 1.00 88.88 87 ASP A N 1
ATOM 698 C CA . ASP A 1 87 ? -5.429 -2.497 -5.602 1.00 88.88 87 ASP A CA 1
ATOM 699 C C . ASP A 1 87 ? -5.496 -1.677 -4.295 1.00 88.88 87 ASP A C 1
ATOM 701 O O . ASP A 1 87 ? -6.432 -1.860 -3.519 1.00 88.88 87 ASP A O 1
ATOM 705 N N . ILE A 1 88 ? -4.578 -0.725 -4.074 1.00 90.00 88 ILE A N 1
ATOM 706 C CA . ILE A 1 88 ? -4.651 0.203 -2.929 1.00 90.00 88 ILE A CA 1
ATOM 707 C C . ILE A 1 88 ? -5.882 1.103 -3.060 1.00 90.00 88 ILE A C 1
ATOM 709 O O . ILE A 1 88 ? -6.636 1.241 -2.101 1.00 90.00 88 ILE A O 1
ATOM 713 N N . SER A 1 89 ? -6.117 1.685 -4.242 1.00 91.38 89 SER A N 1
ATOM 714 C CA . SER A 1 89 ? -7.290 2.530 -4.494 1.00 91.38 89 SER A CA 1
ATOM 715 C C . SER A 1 89 ? -8.604 1.782 -4.275 1.00 91.38 89 SER A C 1
ATOM 717 O O . SER A 1 89 ? -9.542 2.371 -3.748 1.00 91.38 89 SER A O 1
ATOM 719 N N . LEU A 1 90 ? -8.677 0.503 -4.651 1.00 89.50 90 LEU A N 1
ATOM 720 C CA . LEU A 1 90 ? -9.848 -0.339 -4.404 1.00 89.50 90 LEU A CA 1
ATOM 721 C C . LEU A 1 90 ? -10.035 -0.637 -2.912 1.00 89.50 90 LEU A C 1
ATOM 723 O O . LEU A 1 90 ? -11.170 -0.698 -2.458 1.00 89.50 90 LEU A O 1
ATOM 727 N N . ALA A 1 91 ? -8.945 -0.796 -2.157 1.00 90.25 91 ALA A N 1
ATOM 728 C CA . ALA A 1 91 ? -9.005 -1.098 -0.730 1.00 90.25 91 ALA A CA 1
ATOM 729 C C . ALA A 1 91 ? -9.412 0.102 0.139 1.00 90.25 91 ALA A C 1
ATOM 731 O O . ALA A 1 91 ? -10.109 -0.089 1.129 1.00 90.25 91 ALA A O 1
ATOM 732 N N . ILE A 1 92 ? -8.975 1.322 -0.202 1.00 91.94 92 ILE A N 1
ATOM 733 C CA . ILE A 1 92 ? -9.195 2.515 0.643 1.00 91.94 92 ILE A CA 1
ATOM 734 C C . ILE A 1 92 ? -10.207 3.523 0.076 1.00 91.94 92 ILE A C 1
ATOM 736 O O . ILE A 1 92 ? -10.528 4.508 0.743 1.00 91.94 92 ILE A O 1
ATOM 740 N N . GLY A 1 93 ? -10.686 3.317 -1.153 1.00 90.44 93 GLY A N 1
ATOM 741 C CA . GLY A 1 93 ? -11.703 4.158 -1.784 1.00 90.44 93 GLY A CA 1
ATOM 742 C C . GLY A 1 93 ? -11.299 5.633 -1.883 1.00 90.44 93 GLY A C 1
ATOM 743 O O . GLY A 1 93 ? -10.217 5.966 -2.367 1.00 90.44 93 GLY A O 1
ATOM 744 N N . GLU A 1 94 ? -12.173 6.524 -1.407 1.00 91.00 94 GLU A N 1
ATOM 745 C CA . GLU A 1 94 ? -12.008 7.989 -1.465 1.00 91.00 94 GLU A CA 1
ATOM 746 C C . GLU A 1 94 ? -10.718 8.478 -0.788 1.00 91.00 94 GLU A C 1
ATOM 748 O O . GLU A 1 94 ? -10.125 9.475 -1.195 1.00 91.00 94 GLU A O 1
ATOM 753 N N . GLN A 1 95 ? -10.204 7.722 0.186 1.00 91.50 95 GLN A N 1
ATOM 754 C CA . GLN A 1 95 ? -8.960 8.040 0.892 1.00 91.50 95 GLN A CA 1
ATOM 755 C C . GLN A 1 95 ? -7.727 7.981 -0.021 1.00 91.50 95 GLN A C 1
ATOM 757 O O . GLN A 1 95 ? -6.654 8.455 0.357 1.00 91.50 95 GLN A O 1
ATOM 762 N N . PHE A 1 96 ? -7.863 7.426 -1.230 1.00 91.69 96 PHE A N 1
ATOM 763 C CA . PHE A 1 96 ? -6.814 7.420 -2.240 1.00 91.69 96 PHE A CA 1
ATOM 764 C C . PHE A 1 96 ? -6.588 8.791 -2.896 1.00 91.69 96 PHE A C 1
ATOM 766 O O . PHE A 1 96 ? -5.529 9.010 -3.486 1.00 91.69 96 PHE A O 1
ATOM 773 N N . GLU A 1 97 ? -7.520 9.742 -2.770 1.00 92.06 97 GLU A N 1
ATOM 774 C CA . GLU A 1 97 ? -7.430 11.059 -3.419 1.00 92.06 97 GLU A CA 1
ATOM 775 C C . GLU A 1 97 ? -6.113 11.790 -3.095 1.00 92.06 97 GLU A C 1
ATOM 777 O O . GLU A 1 97 ? -5.462 12.333 -3.991 1.00 92.06 97 GLU A O 1
ATOM 782 N N . LYS A 1 98 ? -5.632 11.698 -1.846 1.00 92.19 98 LYS A N 1
ATOM 783 C CA . LYS A 1 98 ? -4.353 12.301 -1.417 1.00 92.19 98 LYS A CA 1
ATOM 784 C C . LYS A 1 98 ? -3.125 11.752 -2.150 1.00 92.19 98 LYS A C 1
ATOM 786 O O . LYS A 1 98 ? -2.100 12.424 -2.230 1.00 92.19 98 LYS A O 1
ATOM 791 N N . TYR A 1 99 ? -3.208 10.537 -2.687 1.00 90.81 99 TYR A N 1
ATOM 792 C CA . TYR A 1 99 ? -2.118 9.897 -3.419 1.00 90.81 99 TYR A CA 1
ATOM 793 C C . TYR A 1 99 ? -2.181 10.149 -4.923 1.00 90.81 99 TYR A C 1
ATOM 795 O O . TYR A 1 99 ? -1.185 9.962 -5.624 1.00 90.81 99 TYR A O 1
ATOM 803 N N . LEU A 1 100 ? -3.334 10.588 -5.424 1.00 87.19 100 LEU A N 1
ATOM 804 C CA . LEU A 1 100 ? -3.629 10.686 -6.848 1.00 87.19 100 LEU A CA 1
ATOM 805 C C . LEU A 1 100 ? -2.681 11.666 -7.554 1.00 87.19 100 LEU A C 1
ATOM 807 O O . LEU A 1 100 ? -2.154 11.353 -8.621 1.00 87.19 100 LEU A O 1
ATOM 811 N N . ALA A 1 101 ? -2.355 12.788 -6.905 1.00 88.06 101 ALA A N 1
ATOM 812 C CA . ALA A 1 101 ? -1.385 13.766 -7.403 1.00 88.06 101 ALA A CA 1
ATOM 813 C C . ALA A 1 101 ? 0.024 13.176 -7.630 1.00 88.06 101 ALA A C 1
ATOM 815 O O . ALA A 1 101 ? 0.742 13.627 -8.522 1.00 88.06 101 ALA A O 1
ATOM 816 N N . TYR A 1 102 ? 0.407 12.152 -6.862 1.00 86.75 102 TYR A N 1
ATOM 817 C CA . TYR A 1 102 ? 1.715 11.494 -6.957 1.00 86.75 102 TYR A CA 1
ATOM 818 C C . TYR A 1 102 ? 1.689 10.255 -7.857 1.00 86.75 102 TYR A C 1
ATOM 820 O O . TYR A 1 102 ? 2.660 9.977 -8.561 1.00 86.75 102 TYR A O 1
ATOM 828 N N . ALA A 1 103 ? 0.579 9.515 -7.860 1.00 85.38 103 ALA A N 1
ATOM 829 C CA . ALA A 1 103 ? 0.412 8.318 -8.676 1.00 85.38 103 ALA A CA 1
ATOM 830 C C . ALA A 1 103 ? 0.213 8.658 -10.164 1.00 85.38 103 ALA A C 1
ATOM 832 O O . ALA A 1 103 ? 0.783 7.994 -11.029 1.00 85.38 103 ALA A O 1
ATOM 833 N N . MET A 1 104 ? -0.545 9.715 -10.482 1.00 86.00 104 MET A N 1
ATOM 834 C CA . MET A 1 104 ? -0.896 10.075 -11.863 1.00 86.00 104 MET A CA 1
ATOM 835 C C . MET A 1 104 ? 0.307 10.333 -12.787 1.00 86.00 104 MET A C 1
ATOM 837 O O . MET A 1 104 ? 0.299 9.809 -13.903 1.00 86.00 104 MET A O 1
ATOM 841 N N . PRO A 1 105 ? 1.362 11.069 -12.382 1.00 83.94 105 PRO A N 1
ATOM 842 C CA . PRO A 1 105 ? 2.554 11.240 -13.216 1.00 83.94 105 PRO A CA 1
ATOM 843 C C . PRO A 1 105 ? 3.244 9.914 -13.564 1.00 83.94 105 PRO A C 1
ATOM 845 O O . PRO A 1 105 ? 3.662 9.714 -14.705 1.00 83.94 105 PRO A O 1
ATOM 848 N N . ILE A 1 106 ? 3.316 8.985 -12.605 1.00 80.81 106 ILE A N 1
ATOM 849 C CA . ILE A 1 106 ? 3.922 7.658 -12.794 1.00 80.81 106 ILE A CA 1
ATOM 850 C C . ILE A 1 106 ? 3.059 6.814 -13.737 1.00 80.81 106 ILE A C 1
ATOM 852 O O . ILE A 1 106 ? 3.585 6.196 -14.663 1.00 80.81 106 ILE A O 1
ATOM 856 N N . LEU A 1 107 ? 1.736 6.828 -13.539 1.00 80.25 107 LEU A N 1
ATOM 857 C CA . LEU A 1 107 ? 0.773 6.144 -14.405 1.00 80.25 107 LEU A CA 1
ATOM 858 C C . LEU A 1 107 ? 0.859 6.645 -15.850 1.00 80.25 107 LEU A C 1
ATOM 860 O O . LEU A 1 107 ? 0.915 5.839 -16.779 1.00 80.25 107 LEU A O 1
ATOM 864 N N . LYS A 1 108 ? 0.925 7.968 -16.037 1.00 80.94 108 LYS A N 1
ATOM 865 C CA . LYS A 1 108 ? 1.058 8.594 -17.356 1.00 80.94 108 LYS A CA 1
ATOM 866 C C . LYS A 1 108 ? 2.361 8.184 -18.040 1.00 80.94 108 LYS A C 1
ATOM 868 O O . LYS A 1 108 ? 2.326 7.703 -19.169 1.00 80.94 108 LYS A O 1
ATOM 873 N N . SER A 1 109 ? 3.484 8.310 -17.335 1.00 77.00 109 SER A N 1
ATOM 874 C CA . SER A 1 109 ? 4.800 7.916 -17.846 1.00 77.00 109 SER A CA 1
ATOM 875 C C . SER A 1 109 ? 4.823 6.447 -18.285 1.00 77.00 109 SER A C 1
ATOM 877 O O . SER A 1 109 ? 5.339 6.110 -19.348 1.00 77.00 109 SER A O 1
ATOM 879 N N . ALA A 1 110 ? 4.199 5.556 -17.519 1.00 73.00 110 ALA A N 1
ATOM 880 C CA . ALA A 1 110 ? 4.142 4.147 -17.877 1.00 73.00 110 ALA A CA 1
ATOM 881 C C . ALA A 1 110 ? 3.212 3.823 -19.056 1.00 73.00 110 ALA A C 1
ATOM 883 O O . ALA A 1 110 ? 3.500 2.904 -19.832 1.00 73.00 110 ALA A O 1
ATOM 884 N N . ALA A 1 111 ? 2.104 4.555 -19.201 1.00 74.62 111 ALA A N 1
ATOM 885 C CA . ALA A 1 111 ? 1.222 4.427 -20.356 1.00 74.62 111 ALA A CA 1
ATOM 886 C C . ALA A 1 111 ? 1.963 4.793 -21.655 1.00 74.62 111 ALA A C 1
ATOM 888 O O . ALA A 1 111 ? 1.882 4.052 -22.633 1.00 74.62 111 ALA A O 1
ATOM 889 N N . GLU A 1 112 ? 2.764 5.863 -21.627 1.00 72.19 112 GLU A N 1
ATOM 890 C CA . GLU A 1 112 ? 3.600 6.307 -22.753 1.00 72.19 112 GLU A CA 1
ATOM 891 C C . GLU A 1 112 ? 4.679 5.269 -23.127 1.00 72.19 112 GLU A C 1
ATOM 893 O O . GLU A 1 112 ? 4.920 4.995 -24.307 1.00 72.19 112 GLU A O 1
ATOM 898 N N . VAL A 1 113 ? 5.292 4.617 -22.132 1.00 66.62 113 VAL A N 1
ATOM 899 C CA . VAL A 1 113 ? 6.253 3.521 -22.365 1.00 66.62 113 VAL A CA 1
ATOM 900 C C . VAL A 1 113 ? 5.571 2.302 -22.995 1.00 66.62 113 VAL A C 1
ATOM 902 O O . VAL A 1 113 ? 6.130 1.678 -23.898 1.00 66.62 113 VAL A O 1
ATOM 905 N N . SER A 1 114 ? 4.347 1.981 -22.568 1.00 56.41 114 SER A N 1
ATOM 906 C CA . SER A 1 114 ? 3.589 0.842 -23.100 1.00 56.41 114 SER A CA 1
ATOM 907 C C . SER A 1 114 ? 3.217 1.039 -24.572 1.00 56.41 114 SER A C 1
ATOM 909 O O . SER A 1 114 ? 3.302 0.092 -25.348 1.00 56.41 114 SER A O 1
ATOM 911 N N . THR A 1 115 ? 2.896 2.266 -24.999 1.00 52.53 115 THR A N 1
ATOM 912 C CA . THR A 1 115 ? 2.615 2.574 -26.414 1.00 52.53 115 THR A CA 1
ATOM 913 C C . THR A 1 115 ? 3.812 2.364 -27.347 1.00 52.53 115 THR A C 1
ATOM 915 O O . THR A 1 115 ? 3.618 2.016 -28.508 1.00 52.53 115 THR A O 1
ATOM 918 N N . HIS A 1 116 ? 5.048 2.479 -26.852 1.00 48.59 116 HIS A N 1
ATOM 919 C CA . H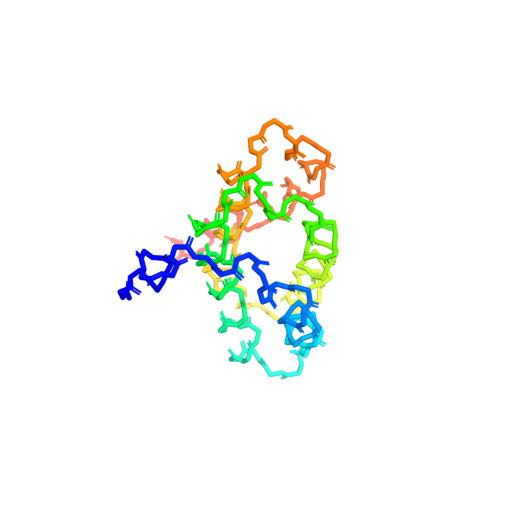IS A 1 116 ? 6.252 2.209 -27.649 1.00 48.59 116 HIS A CA 1
ATOM 920 C C . HIS A 1 116 ? 6.569 0.714 -27.822 1.00 48.59 116 HIS A C 1
ATOM 922 O O . HIS A 1 116 ? 7.295 0.354 -28.748 1.00 48.59 116 HIS A O 1
ATOM 928 N N . ALA A 1 117 ? 6.025 -0.160 -26.969 1.00 45.00 117 ALA A N 1
ATOM 929 C CA . ALA A 1 117 ? 6.226 -1.608 -27.066 1.00 45.00 117 ALA A CA 1
ATOM 930 C C . ALA A 1 117 ? 5.377 -2.271 -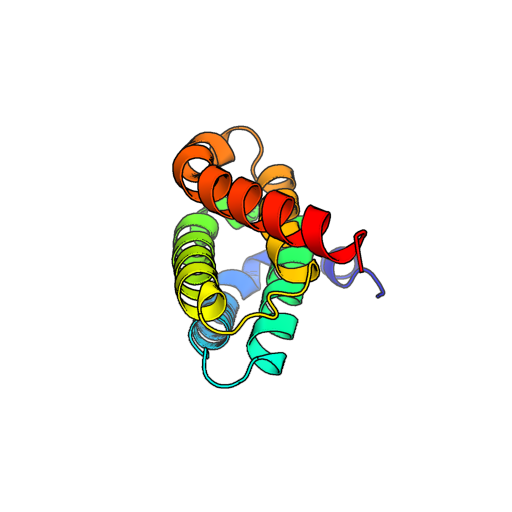28.169 1.00 45.00 117 ALA A C 1
ATOM 932 O O . ALA A 1 117 ? 5.689 -3.381 -28.577 1.00 45.00 117 ALA A O 1
ATOM 933 N N . PHE A 1 118 ? 4.331 -1.598 -28.663 1.00 41.34 118 PHE A N 1
ATOM 934 C CA . PHE A 1 118 ? 3.464 -2.098 -29.742 1.00 41.34 118 PHE A CA 1
ATOM 935 C C . PHE A 1 118 ? 3.866 -1.605 -31.143 1.00 41.34 118 PHE A C 1
ATOM 937 O O . PHE A 1 118 ? 3.215 -1.965 -32.120 1.00 41.34 118 PHE A O 1
ATOM 944 N N . LEU A 1 119 ? 4.909 -0.772 -31.249 1.00 39.84 119 LEU A N 1
ATOM 945 C CA . LEU A 1 119 ? 5.386 -0.196 -32.514 1.00 39.84 119 LEU A CA 1
ATOM 946 C C . LEU A 1 119 ? 6.751 -0.741 -32.979 1.00 39.84 119 LEU A C 1
ATOM 948 O O . LEU A 1 119 ? 7.329 -0.168 -33.899 1.00 39.84 119 LEU A O 1
ATOM 952 N N . ASN A 1 120 ? 7.260 -1.830 -32.389 1.00 35.47 120 ASN A N 1
ATOM 953 C CA . ASN A 1 120 ? 8.449 -2.542 -32.881 1.00 35.47 120 ASN A CA 1
ATOM 954 C C . ASN A 1 120 ? 8.178 -4.035 -33.045 1.00 35.47 120 ASN A C 1
ATOM 956 O O . ASN A 1 120 ? 7.603 -4.620 -32.100 1.00 35.47 120 ASN A O 1
#